Protein AF-A0A497SIB9-F1 (afdb_monomer_lite)

Foldseek 3Di:
DAAFQPLLLLLLVCLQQPVLVSLCLLDPVQVLSCVLQVDFDSVLSSVLSNVLSPDPDRVSSLVSCVVSSCVTSVVPPPVPCPCPSVVSNSNSVSVNVSSVVSVVCCVVVDPPPDDSPDDPD

Structure (mmCIF, N/CA/C/O backbone):
data_AF-A0A497SIB9-F1
#
_entry.id   AF-A0A497SIB9-F1
#
loop_
_atom_site.group_PDB
_atom_site.id
_atom_site.type_symbol
_atom_site.label_atom_id
_atom_site.label_alt_id
_atom_site.label_comp_id
_atom_site.label_asym_id
_atom_site.label_entity_id
_atom_site.label_seq_id
_atom_site.pdbx_PDB_ins_code
_atom_site.Cartn_x
_atom_site.Cartn_y
_atom_site.Cartn_z
_atom_site.occupancy
_atom_site.B_iso_or_equiv
_atom_site.auth_seq_id
_atom_site.auth_comp_id
_atom_site.auth_asym_id
_atom_site.auth_atom_id
_atom_site.pdbx_PDB_model_num
ATOM 1 N N . MET A 1 1 ? -10.029 4.992 17.684 1.00 51.59 1 MET A N 1
ATOM 2 C CA . MET A 1 1 ? -9.999 5.897 16.521 1.00 51.59 1 MET A CA 1
ATOM 3 C C . MET A 1 1 ? -9.132 5.194 15.502 1.00 51.59 1 MET A C 1
ATOM 5 O O . MET A 1 1 ? -8.005 4.893 15.858 1.00 51.59 1 MET A O 1
ATOM 9 N N . VAL A 1 2 ? -9.702 4.795 14.366 1.00 68.56 2 VAL A N 1
ATOM 10 C CA . VAL A 1 2 ? -8.992 4.025 13.333 1.00 68.56 2 VAL A CA 1
ATO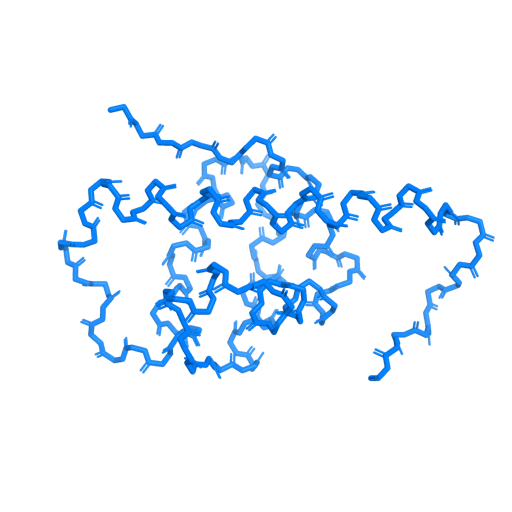M 11 C C . VAL A 1 2 ? -8.164 5.009 12.514 1.00 68.56 2 VAL A C 1
ATOM 13 O O . VAL A 1 2 ? -8.665 6.074 12.151 1.00 68.56 2 VAL A O 1
ATOM 16 N N . TYR A 1 3 ? -6.886 4.713 12.312 1.00 77.12 3 TYR A N 1
ATOM 17 C CA . TYR A 1 3 ? -6.015 5.519 11.472 1.00 77.12 3 TYR A CA 1
ATOM 18 C C . TYR A 1 3 ? -6.340 5.273 10.000 1.00 77.12 3 TYR A C 1
ATOM 20 O O . TYR A 1 3 ? -6.526 4.136 9.578 1.00 77.12 3 TYR A O 1
ATOM 28 N N . HIS A 1 4 ? -6.361 6.350 9.227 1.00 84.88 4 HIS A N 1
ATOM 29 C CA . HIS A 1 4 ? -6.653 6.341 7.802 1.00 84.88 4 HIS A CA 1
ATOM 30 C C . HIS A 1 4 ? -5.460 6.907 7.030 1.00 84.88 4 HIS A C 1
ATOM 32 O O . HIS A 1 4 ? -4.817 7.856 7.491 1.00 84.88 4 HIS A O 1
ATOM 38 N N . LEU A 1 5 ? -5.184 6.336 5.859 1.00 85.69 5 LEU A N 1
ATOM 39 C CA . LEU A 1 5 ? -4.079 6.712 4.982 1.00 85.69 5 LEU A CA 1
ATOM 40 C C . LEU A 1 5 ? -4.224 8.157 4.500 1.00 85.69 5 LEU A C 1
ATOM 42 O O . LEU A 1 5 ? -5.113 8.496 3.718 1.00 85.69 5 LEU A O 1
ATOM 46 N N . ARG A 1 6 ? -3.320 9.032 4.926 1.00 87.44 6 ARG A N 1
ATOM 47 C CA . ARG A 1 6 ? -3.312 10.444 4.529 1.00 87.44 6 ARG A CA 1
ATOM 48 C C . ARG A 1 6 ? -3.042 10.613 3.039 1.00 87.44 6 ARG A C 1
ATOM 50 O O . ARG A 1 6 ? -3.654 11.477 2.414 1.00 87.44 6 ARG A O 1
ATOM 57 N N . TYR A 1 7 ? -2.177 9.774 2.470 1.00 85.06 7 TYR A N 1
ATOM 58 C CA . TYR A 1 7 ? -1.755 9.861 1.066 1.00 85.06 7 TYR A CA 1
ATOM 59 C C . TYR A 1 7 ? -2.378 8.774 0.186 1.00 85.06 7 TYR A C 1
ATOM 61 O O . TYR A 1 7 ? -1.803 8.371 -0.826 1.00 85.06 7 TYR A O 1
ATOM 69 N N . TRP A 1 8 ? -3.560 8.273 0.559 1.00 87.69 8 TRP A N 1
ATOM 70 C CA . TRP A 1 8 ? -4.169 7.117 -0.103 1.00 87.69 8 TRP A CA 1
ATOM 71 C C . TRP A 1 8 ? -4.346 7.304 -1.614 1.00 87.69 8 TRP A C 1
ATOM 73 O O . TRP A 1 8 ? -4.111 6.361 -2.362 1.00 87.69 8 TRP A O 1
ATOM 83 N N . LYS A 1 9 ? -4.720 8.507 -2.083 1.00 87.19 9 LYS A N 1
ATOM 84 C CA . LYS A 1 9 ? -4.901 8.777 -3.520 1.00 87.19 9 LYS A CA 1
ATOM 85 C C . LYS A 1 9 ? -3.586 8.653 -4.270 1.00 87.19 9 LYS A C 1
ATOM 87 O O . LYS A 1 9 ? -3.543 8.006 -5.303 1.00 87.19 9 LYS A O 1
ATOM 92 N N . GLN A 1 10 ? -2.520 9.233 -3.728 1.00 83.44 10 GLN A N 1
ATOM 93 C CA . GLN A 1 10 ? -1.194 9.193 -4.329 1.00 83.44 10 GLN A CA 1
ATOM 94 C C . GLN A 1 10 ? -0.666 7.763 -4.364 1.00 83.44 10 GLN A C 1
ATOM 96 O O . GLN A 1 10 ? -0.204 7.315 -5.406 1.00 83.44 10 GLN A O 1
ATOM 101 N N . VAL A 1 11 ? -0.805 7.018 -3.264 1.00 84.50 11 VAL A N 1
ATOM 102 C CA . VAL A 1 11 ? -0.413 5.603 -3.215 1.00 84.50 11 VAL A CA 1
ATOM 103 C C . VAL A 1 11 ? -1.233 4.778 -4.212 1.00 84.50 11 VAL A C 1
ATOM 105 O O . VAL A 1 11 ? -0.664 3.977 -4.945 1.00 84.50 11 VAL A O 1
ATOM 108 N N . ARG A 1 12 ? -2.552 4.992 -4.294 1.00 89.25 12 ARG A N 1
ATOM 109 C CA . ARG A 1 12 ? -3.445 4.309 -5.241 1.00 89.25 12 ARG A CA 1
ATOM 110 C C . ARG A 1 12 ? -3.074 4.595 -6.696 1.00 89.25 12 ARG A C 1
ATOM 112 O O . ARG A 1 12 ? -2.926 3.658 -7.475 1.00 89.25 12 ARG A O 1
ATOM 119 N N . ASP A 1 13 ? -2.933 5.865 -7.059 1.00 84.44 13 ASP A N 1
ATOM 120 C CA . ASP A 1 13 ? -2.607 6.281 -8.428 1.00 84.44 13 ASP A CA 1
ATOM 121 C C . ASP A 1 13 ? -1.228 5.753 -8.818 1.00 84.44 13 ASP A C 1
ATOM 123 O O . ASP A 1 13 ? -0.994 5.304 -9.938 1.00 84.44 13 ASP A O 1
ATOM 127 N N . PHE A 1 14 ? -0.307 5.725 -7.861 1.00 80.25 14 PHE A N 1
ATOM 128 C CA . PHE A 1 14 ? 1.015 5.182 -8.081 1.00 80.25 14 PHE A CA 1
ATOM 129 C C . PHE A 1 14 ? 0.999 3.648 -8.237 1.00 80.25 14 PHE A C 1
ATOM 131 O O . PHE A 1 14 ? 1.657 3.122 -9.137 1.00 80.25 14 PHE A O 1
ATOM 138 N N . CYS A 1 15 ? 0.170 2.935 -7.463 1.00 84.94 15 CYS A N 1
ATOM 139 C CA . CYS A 1 15 ? -0.131 1.519 -7.691 1.00 84.94 15 CYS A CA 1
ATOM 140 C C . CYS A 1 15 ? -0.695 1.265 -9.101 1.00 84.94 15 CYS A C 1
ATOM 142 O O . CYS A 1 15 ? -0.403 0.226 -9.689 1.00 84.94 15 CYS A O 1
ATOM 144 N N . GLU A 1 16 ? -1.497 2.185 -9.648 1.00 86.06 16 GLU A N 1
ATOM 145 C CA . GLU A 1 16 ? -2.055 2.082 -11.002 1.00 86.06 16 GLU A CA 1
ATOM 146 C C . GLU A 1 16 ? -0.982 2.259 -12.082 1.00 86.06 16 GLU A C 1
ATOM 148 O O . GLU A 1 16 ? -0.888 1.455 -13.010 1.00 86.06 16 GLU A O 1
ATOM 153 N N . ILE A 1 17 ? -0.155 3.298 -11.953 1.00 82.31 17 ILE A N 1
ATOM 154 C CA . ILE A 1 17 ? 0.801 3.697 -12.993 1.00 82.31 17 ILE A CA 1
ATOM 155 C C . ILE A 1 17 ? 2.072 2.833 -12.944 1.00 82.31 17 ILE A C 1
ATOM 157 O O . ILE A 1 17 ? 2.611 2.462 -13.988 1.00 82.31 17 ILE A O 1
ATOM 161 N N . TYR A 1 18 ? 2.556 2.495 -11.744 1.00 83.06 18 TYR A N 1
ATOM 162 C CA . TYR A 1 18 ? 3.819 1.782 -11.524 1.00 83.06 18 TYR A CA 1
ATOM 163 C C . TYR A 1 18 ? 3.700 0.686 -10.442 1.00 83.06 18 TYR A C 1
ATOM 165 O O . TYR A 1 18 ? 4.386 0.732 -9.412 1.00 83.06 18 TYR A O 1
ATOM 173 N N . PRO A 1 19 ? 2.882 -0.360 -10.653 1.00 82.81 19 PRO A N 1
ATOM 174 C CA . PRO A 1 19 ? 2.600 -1.382 -9.637 1.00 82.81 19 PRO A CA 1
ATOM 175 C C . PRO A 1 19 ? 3.843 -2.134 -9.133 1.00 82.81 19 PRO A C 1
ATOM 177 O O . PRO A 1 19 ? 3.949 -2.432 -7.939 1.00 82.81 19 PRO A O 1
ATOM 180 N N . ARG A 1 20 ? 4.827 -2.415 -10.004 1.00 82.94 20 ARG A N 1
ATOM 181 C CA . ARG A 1 20 ? 6.076 -3.088 -9.590 1.00 82.94 20 ARG A CA 1
ATOM 182 C C . ARG A 1 20 ? 6.935 -2.205 -8.707 1.00 82.94 20 ARG A C 1
ATOM 184 O O . ARG A 1 20 ? 7.462 -2.673 -7.701 1.00 82.94 20 ARG A O 1
ATOM 191 N N . TRP A 1 21 ? 7.061 -0.936 -9.078 1.00 79.31 21 TRP A N 1
ATOM 192 C CA . TRP A 1 21 ? 7.832 0.011 -8.291 1.00 79.31 21 TRP A CA 1
ATOM 193 C C . TRP A 1 21 ? 7.156 0.265 -6.951 1.00 79.31 21 TRP A C 1
ATOM 195 O O . TRP A 1 21 ? 7.812 0.174 -5.929 1.00 79.31 21 TRP A O 1
ATOM 205 N N . THR A 1 22 ? 5.831 0.423 -6.933 1.00 81.06 22 THR A N 1
ATOM 206 C CA . THR A 1 22 ? 5.070 0.560 -5.683 1.00 81.06 22 THR A CA 1
ATOM 207 C C . THR A 1 22 ? 5.315 -0.611 -4.742 1.00 81.06 22 THR A C 1
ATOM 209 O O . THR A 1 22 ? 5.584 -0.423 -3.561 1.00 81.06 22 THR A O 1
ATOM 212 N N . THR A 1 23 ? 5.279 -1.830 -5.284 1.00 81.75 23 THR A N 1
ATOM 213 C CA . THR A 1 23 ? 5.567 -3.054 -4.531 1.00 81.75 23 THR A CA 1
ATOM 214 C C . THR A 1 23 ? 6.980 -3.033 -3.948 1.00 81.75 23 THR A C 1
ATOM 216 O O . THR A 1 23 ? 7.174 -3.371 -2.781 1.00 81.75 23 THR A O 1
ATOM 219 N N . ARG A 1 24 ? 7.974 -2.614 -4.738 1.00 82.44 24 ARG A N 1
ATOM 220 C CA . ARG A 1 24 ? 9.361 -2.485 -4.285 1.00 82.44 24 ARG A CA 1
ATOM 221 C C . ARG A 1 24 ? 9.496 -1.419 -3.195 1.00 82.44 24 ARG A C 1
ATOM 223 O O . ARG A 1 24 ? 10.001 -1.733 -2.122 1.00 82.44 24 ARG A O 1
ATOM 230 N N . THR A 1 25 ? 8.981 -0.216 -3.418 1.00 80.12 25 THR A N 1
ATOM 231 C CA . THR A 1 25 ? 9.045 0.886 -2.453 1.00 80.12 25 THR A CA 1
ATOM 232 C C . THR A 1 25 ? 8.352 0.513 -1.143 1.00 80.12 25 THR A C 1
ATOM 234 O O . THR A 1 25 ? 8.882 0.763 -0.064 1.00 80.12 25 THR A O 1
ATOM 237 N N . ALA A 1 26 ? 7.202 -0.165 -1.217 1.00 80.50 26 ALA A N 1
ATOM 238 C CA . ALA A 1 26 ? 6.443 -0.588 -0.047 1.00 80.50 26 ALA A CA 1
ATOM 239 C C . ALA A 1 26 ? 7.098 -1.744 0.729 1.00 80.50 26 ALA A C 1
ATOM 241 O O . ALA A 1 26 ? 7.081 -1.718 1.953 1.00 80.50 26 ALA A O 1
ATOM 242 N N . PHE A 1 27 ? 7.672 -2.758 0.072 1.00 80.62 27 PHE A N 1
ATOM 243 C CA . PHE A 1 27 ? 8.115 -3.983 0.763 1.00 80.62 27 PHE A CA 1
ATOM 244 C C . PHE A 1 27 ? 9.635 -4.218 0.781 1.00 80.62 27 PHE A C 1
ATOM 246 O O . PHE A 1 27 ? 10.117 -5.031 1.571 1.00 80.62 27 PHE A O 1
ATOM 253 N N . VAL A 1 28 ? 10.408 -3.530 -0.064 1.00 80.75 28 VAL A N 1
ATOM 254 C CA . VAL A 1 28 ? 11.883 -3.601 -0.099 1.00 80.75 28 VAL A CA 1
ATOM 255 C C . VAL A 1 28 ? 12.494 -2.385 0.577 1.00 80.75 28 VAL A C 1
ATOM 257 O O . VAL A 1 28 ? 13.293 -2.543 1.500 1.00 80.75 28 VAL A O 1
ATOM 260 N N . ASP A 1 29 ? 12.097 -1.194 0.133 1.00 80.69 29 ASP A N 1
ATOM 261 C CA . ASP A 1 29 ? 12.774 0.054 0.498 1.00 80.69 29 ASP A CA 1
ATOM 262 C C . ASP A 1 29 ? 12.190 0.685 1.775 1.00 80.69 29 ASP A C 1
ATOM 264 O O . ASP A 1 29 ? 12.822 1.534 2.403 1.00 80.69 29 ASP A O 1
ATOM 268 N N . ASN A 1 30 ? 11.017 0.223 2.224 1.00 81.69 30 ASN A N 1
ATOM 269 C CA . ASN A 1 30 ? 10.388 0.671 3.461 1.00 81.69 30 ASN A CA 1
ATOM 270 C C . ASN A 1 30 ? 10.702 -0.279 4.639 1.00 81.69 30 ASN A C 1
ATOM 272 O O . ASN A 1 30 ? 10.061 -1.327 4.797 1.00 81.69 30 ASN A O 1
ATOM 276 N N . PRO A 1 31 ? 11.638 0.090 5.537 1.00 79.88 31 PRO A N 1
ATOM 277 C CA . PRO A 1 31 ? 12.014 -0.752 6.669 1.00 79.88 31 PRO A CA 1
ATOM 278 C C . PRO A 1 31 ? 10.864 -0.968 7.659 1.00 79.88 31 PRO A C 1
ATOM 280 O O . PRO A 1 31 ? 10.847 -1.988 8.341 1.00 79.88 31 PRO A O 1
ATOM 283 N N . LYS A 1 32 ? 9.882 -0.055 7.726 1.00 80.69 32 LYS A N 1
ATOM 284 C CA . LYS A 1 32 ? 8.730 -0.191 8.624 1.00 80.69 32 LYS A CA 1
ATOM 285 C C . LYS A 1 32 ? 7.747 -1.240 8.142 1.00 80.69 32 LYS A C 1
ATOM 287 O O . LYS A 1 32 ? 7.332 -2.079 8.930 1.00 80.69 32 LYS A O 1
ATOM 292 N N . LEU A 1 33 ? 7.438 -1.268 6.852 1.00 76.81 33 LEU A N 1
ATOM 293 C CA . LEU A 1 33 ? 6.606 -2.329 6.281 1.00 76.81 33 LEU A CA 1
ATOM 294 C C . LEU A 1 33 ? 7.290 -3.702 6.367 1.00 76.81 33 LEU A C 1
ATOM 296 O O . LEU A 1 33 ? 6.617 -4.707 6.592 1.00 76.81 33 LEU A O 1
ATOM 300 N N . LYS A 1 34 ? 8.626 -3.746 6.314 1.00 78.19 34 LYS A N 1
ATOM 301 C CA . LYS A 1 34 ? 9.410 -4.968 6.540 1.00 78.19 34 LYS A CA 1
ATOM 302 C C . LYS A 1 34 ? 9.302 -5.516 7.972 1.00 78.19 34 LYS A C 1
ATOM 304 O O . LYS A 1 34 ? 9.394 -6.727 8.147 1.00 78.19 34 LYS A O 1
ATOM 309 N N . GLU A 1 35 ? 9.055 -4.677 8.986 1.00 78.62 35 GLU A N 1
ATOM 310 C CA . GLU A 1 35 ? 8.748 -5.139 10.356 1.00 78.62 35 GLU A CA 1
ATOM 311 C C . GLU A 1 35 ? 7.430 -5.943 10.386 1.00 78.62 35 GLU A C 1
ATOM 313 O O . GLU A 1 35 ? 7.339 -6.977 11.049 1.00 78.62 35 GLU A O 1
ATOM 318 N N . PHE A 1 36 ? 6.423 -5.522 9.610 1.00 75.81 36 PHE A N 1
ATOM 319 C CA . PHE A 1 36 ? 5.144 -6.236 9.473 1.00 75.81 36 PHE A CA 1
ATOM 320 C C . PHE A 1 36 ? 5.230 -7.442 8.535 1.00 75.81 36 PHE A C 1
ATOM 322 O O . PHE A 1 36 ? 4.542 -8.447 8.747 1.00 75.81 36 PHE A O 1
ATOM 329 N N . CYS A 1 37 ? 6.076 -7.338 7.513 1.00 78.06 37 CYS A N 1
ATOM 330 C CA . CYS A 1 37 ? 6.159 -8.243 6.377 1.00 78.06 37 CYS A CA 1
ATOM 331 C C . CYS A 1 37 ? 7.630 -8.598 6.056 1.00 78.06 37 CYS A C 1
ATOM 333 O O . CYS A 1 37 ? 8.153 -8.175 5.023 1.00 78.06 37 CYS A O 1
ATOM 335 N N . PRO A 1 38 ? 8.341 -9.356 6.923 1.00 75.75 38 PRO A N 1
ATOM 336 C CA . PRO A 1 38 ? 9.779 -9.606 6.746 1.00 75.75 38 PRO A CA 1
ATOM 337 C C . PRO A 1 38 ? 10.098 -10.419 5.490 1.00 75.75 38 PRO A C 1
ATOM 339 O O . PRO A 1 38 ? 11.153 -10.258 4.877 1.00 75.75 38 PRO A O 1
ATOM 342 N N . VAL A 1 39 ? 9.170 -11.303 5.125 1.00 79.19 39 VAL A N 1
ATOM 343 C CA . VAL A 1 39 ? 9.163 -12.080 3.891 1.00 79.19 39 VAL A CA 1
ATOM 344 C C . VAL A 1 39 ? 7.830 -11.807 3.218 1.00 79.19 39 VAL A C 1
ATOM 346 O O . VAL A 1 39 ? 6.788 -11.912 3.861 1.00 79.19 39 VAL A O 1
ATOM 349 N N . TYR A 1 40 ? 7.856 -11.486 1.929 1.00 81.25 40 TYR A N 1
ATOM 350 C CA . TYR A 1 40 ? 6.644 -11.246 1.161 1.00 81.25 40 TYR A CA 1
ATOM 351 C C . TYR A 1 40 ? 6.659 -12.006 -0.167 1.00 81.25 40 TYR A C 1
ATOM 353 O O . TYR A 1 40 ? 7.696 -12.458 -0.659 1.00 81.25 40 TYR A O 1
ATOM 361 N N . ASN A 1 41 ? 5.477 -12.217 -0.729 1.00 86.31 41 ASN A N 1
ATOM 362 C CA . ASN A 1 41 ? 5.268 -12.797 -2.037 1.00 86.31 41 ASN A CA 1
ATOM 363 C C . ASN A 1 41 ? 5.172 -11.668 -3.063 1.00 86.31 41 ASN A C 1
ATOM 365 O O . ASN A 1 41 ? 4.171 -10.960 -3.119 1.00 86.31 41 ASN A O 1
ATOM 369 N N . HIS A 1 42 ? 6.207 -11.527 -3.891 1.00 83.88 42 HIS A N 1
ATOM 370 C CA . HIS A 1 42 ? 6.253 -10.511 -4.942 1.00 83.88 42 HIS A CA 1
ATOM 371 C C . HIS A 1 42 ? 5.045 -10.559 -5.885 1.00 83.88 42 HIS A C 1
ATOM 373 O O . HIS A 1 42 ? 4.544 -9.507 -6.274 1.00 83.88 42 HIS A O 1
ATOM 379 N N . ASN A 1 43 ? 4.558 -11.755 -6.230 1.00 87.00 43 ASN A N 1
ATOM 380 C CA . ASN A 1 43 ? 3.432 -11.900 -7.153 1.00 87.00 43 ASN A CA 1
ATOM 381 C C . ASN A 1 43 ? 2.126 -11.412 -6.520 1.00 87.00 43 ASN A C 1
ATOM 383 O O . ASN A 1 43 ? 1.374 -10.683 -7.164 1.00 87.00 43 ASN A O 1
ATOM 387 N N . GLU A 1 44 ? 1.882 -11.759 -5.253 1.00 88.56 44 GLU A N 1
ATOM 388 C CA . GLU A 1 44 ? 0.691 -11.285 -4.536 1.00 88.56 44 GLU A CA 1
ATOM 389 C C . GLU A 1 44 ? 0.778 -9.791 -4.234 1.00 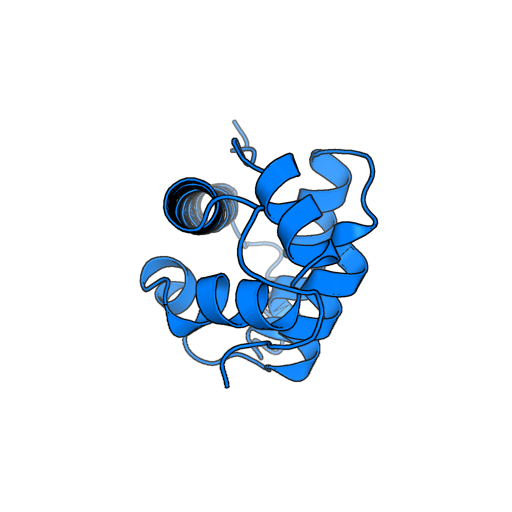88.56 44 GLU A C 1
ATOM 391 O O . GLU A 1 44 ? -0.226 -9.098 -4.314 1.00 88.56 44 GLU A O 1
ATOM 396 N N . ALA A 1 45 ? 1.970 -9.259 -3.948 1.00 86.12 45 ALA A N 1
ATOM 397 C CA . ALA A 1 45 ? 2.148 -7.829 -3.707 1.00 86.12 45 ALA A CA 1
ATOM 398 C C . ALA A 1 45 ? 1.885 -7.002 -4.973 1.00 86.12 45 ALA A C 1
ATOM 400 O O . ALA A 1 45 ? 1.181 -5.995 -4.926 1.00 86.12 45 ALA A O 1
ATOM 401 N N . PHE A 1 46 ? 2.368 -7.482 -6.122 1.00 88.69 46 PHE A N 1
ATOM 402 C CA . PHE A 1 46 ? 2.058 -6.887 -7.418 1.00 88.69 46 PHE A CA 1
ATOM 403 C C . PHE A 1 46 ? 0.556 -6.939 -7.721 1.00 88.69 46 PHE A C 1
ATOM 405 O O . PHE A 1 46 ? -0.035 -5.938 -8.123 1.00 88.69 46 PHE A O 1
ATOM 412 N N . LYS A 1 47 ? -0.076 -8.095 -7.500 1.00 90.19 47 LYS A N 1
ATOM 413 C CA . LYS A 1 47 ? -1.519 -8.269 -7.685 1.00 90.19 47 LYS A CA 1
ATOM 414 C C . LYS A 1 47 ? -2.323 -7.351 -6.762 1.00 90.19 47 LYS A C 1
ATOM 416 O O . LYS A 1 47 ? -3.256 -6.708 -7.229 1.00 90.19 47 LYS A O 1
ATOM 421 N N . ALA A 1 48 ? -1.924 -7.229 -5.496 1.00 89.94 48 ALA A N 1
ATOM 422 C CA . ALA A 1 48 ? -2.531 -6.320 -4.533 1.00 89.94 48 ALA A CA 1
ATOM 423 C C . ALA A 1 48 ? -2.442 -4.863 -5.002 1.00 89.94 48 ALA A C 1
ATOM 425 O O . ALA A 1 48 ? -3.444 -4.158 -4.968 1.00 89.94 48 ALA A O 1
ATOM 426 N N . ALA A 1 49 ? -1.286 -4.417 -5.507 1.00 89.25 49 ALA A N 1
ATOM 427 C CA . ALA A 1 49 ? -1.146 -3.070 -6.060 1.00 89.25 49 ALA A CA 1
ATOM 428 C C . ALA A 1 49 ? -2.127 -2.830 -7.224 1.00 89.25 49 ALA A C 1
ATOM 430 O O . ALA A 1 49 ? -2.870 -1.850 -7.212 1.00 89.25 49 ALA A O 1
ATOM 431 N N . VAL A 1 50 ? -2.194 -3.756 -8.185 1.00 91.44 50 VAL A N 1
ATOM 432 C CA . VAL A 1 50 ? -3.080 -3.652 -9.361 1.00 91.44 50 VAL A CA 1
ATOM 433 C C . VAL A 1 50 ? -4.567 -3.726 -9.002 1.00 91.44 50 VAL A C 1
ATOM 435 O O . VAL A 1 50 ? -5.391 -3.066 -9.631 1.00 91.44 50 VAL A O 1
ATOM 438 N N . ASP A 1 51 ? -4.949 -4.558 -8.038 1.00 92.50 51 ASP A N 1
ATOM 439 C CA . ASP A 1 51 ? -6.354 -4.703 -7.662 1.00 92.50 51 ASP A CA 1
ATOM 440 C C . ASP A 1 51 ? -6.822 -3.578 -6.748 1.00 92.50 51 ASP A C 1
ATOM 442 O O . ASP A 1 51 ? -7.913 -3.045 -6.952 1.00 92.50 51 ASP A O 1
ATOM 446 N N . CYS A 1 52 ? -5.998 -3.176 -5.781 1.00 91.50 52 CYS A N 1
ATOM 447 C CA . CYS A 1 52 ? -6.357 -2.099 -4.872 1.00 91.50 52 CYS A CA 1
ATOM 448 C C . CYS A 1 52 ? -6.352 -0.740 -5.569 1.00 91.50 52 CYS A C 1
ATOM 450 O O . CYS A 1 52 ? -7.175 0.101 -5.219 1.00 91.50 52 CYS A O 1
ATOM 452 N N . SER A 1 53 ? -5.541 -0.527 -6.612 1.00 91.44 53 SER A N 1
ATOM 453 C CA . SER A 1 53 ? -5.576 0.727 -7.379 1.00 91.44 53 SER A CA 1
ATOM 454 C C . SER A 1 53 ? -6.943 1.035 -8.008 1.00 91.44 53 SER A C 1
ATOM 456 O O . SER A 1 53 ? -7.284 2.197 -8.208 1.00 91.44 53 SER A O 1
ATOM 458 N N . LYS A 1 54 ? -7.784 0.016 -8.233 1.00 92.62 54 LYS A N 1
ATOM 459 C CA . LYS A 1 54 ? -9.147 0.164 -8.772 1.00 92.62 54 LYS A CA 1
ATOM 460 C C . LYS A 1 54 ? -10.142 0.760 -7.767 1.00 92.62 54 LYS A C 1
ATOM 462 O O . LYS A 1 54 ? -11.276 1.060 -8.138 1.00 92.62 54 LYS A O 1
ATOM 467 N N . ALA A 1 55 ? -9.768 0.900 -6.494 1.00 91.88 55 ALA A N 1
ATOM 468 C CA . ALA A 1 55 ? -10.647 1.446 -5.470 1.00 91.88 55 ALA A CA 1
ATOM 469 C C . ALA A 1 55 ? -10.930 2.944 -5.693 1.00 91.88 55 ALA A C 1
ATOM 471 O O . ALA A 1 55 ? -10.032 3.776 -5.838 1.00 91.88 55 ALA A O 1
ATOM 472 N N . THR A 1 56 ? -12.210 3.315 -5.671 1.00 89.19 56 THR A N 1
ATOM 473 C CA . THR A 1 56 ? -12.649 4.707 -5.867 1.00 89.19 56 THR A CA 1
ATOM 474 C C . THR A 1 56 ? -12.761 5.495 -4.565 1.00 89.19 56 THR A C 1
ATOM 476 O O . THR A 1 56 ? -12.867 6.721 -4.607 1.00 89.19 56 THR A O 1
ATOM 479 N N . THR A 1 57 ? -12.740 4.815 -3.416 1.00 92.38 57 THR A N 1
ATOM 480 C CA . THR A 1 57 ? -12.835 5.417 -2.081 1.00 92.38 57 THR A CA 1
ATOM 481 C C . THR A 1 57 ? -11.628 5.054 -1.230 1.00 92.38 57 THR A C 1
ATOM 483 O O . THR A 1 57 ? -10.963 4.042 -1.465 1.00 92.38 57 THR A O 1
ATOM 486 N N . GLN A 1 58 ? -11.375 5.881 -0.219 1.00 90.69 58 GLN A N 1
ATOM 487 C CA . GLN A 1 58 ? -10.301 5.672 0.739 1.00 90.69 58 GLN A CA 1
ATOM 488 C C . GLN A 1 58 ? -10.489 4.364 1.511 1.00 90.69 58 GLN A C 1
ATOM 490 O O . GLN A 1 58 ? -9.592 3.528 1.556 1.00 90.69 58 GLN A O 1
ATOM 495 N N . GLU A 1 59 ? -11.690 4.151 2.040 1.00 90.06 59 GLU A N 1
ATOM 496 C CA . GLU A 1 59 ? -12.030 2.974 2.833 1.00 90.06 59 GLU A CA 1
ATOM 497 C C . GLU A 1 59 ? -11.961 1.699 1.984 1.00 90.06 59 GLU A C 1
ATOM 499 O O . GLU A 1 59 ? -11.535 0.650 2.462 1.00 90.06 59 GLU A O 1
ATOM 504 N N . GLY A 1 60 ? -12.343 1.783 0.704 1.00 88.50 60 GLY A N 1
ATOM 505 C CA . GLY A 1 60 ? -12.242 0.666 -0.233 1.00 88.50 60 GLY A CA 1
ATOM 506 C C . GLY A 1 60 ? -10.791 0.296 -0.541 1.00 88.50 60 GLY A C 1
ATOM 507 O O . GLY A 1 60 ? -10.458 -0.888 -0.617 1.00 88.50 60 GLY A O 1
ATOM 508 N N . PHE A 1 61 ? -9.920 1.299 -0.673 1.00 91.00 61 PHE A N 1
ATOM 509 C CA . PHE A 1 61 ? -8.489 1.097 -0.877 1.00 91.00 61 PHE A CA 1
ATOM 510 C C . PHE A 1 61 ? -7.838 0.443 0.348 1.00 91.00 61 PHE A C 1
ATOM 512 O O . PHE A 1 61 ? -7.177 -0.590 0.234 1.00 91.00 61 PHE A O 1
ATOM 519 N N . GLU A 1 62 ? -8.093 0.997 1.532 1.00 89.19 62 GLU A N 1
ATOM 520 C CA . GLU A 1 62 ? -7.594 0.499 2.815 1.00 89.19 62 GLU A CA 1
ATOM 521 C C . GLU A 1 62 ? -8.063 -0.937 3.094 1.00 89.19 62 GLU A C 1
ATOM 523 O O . GLU A 1 62 ? -7.253 -1.804 3.431 1.00 89.19 62 GLU A O 1
ATOM 528 N N . ALA A 1 63 ? -9.350 -1.226 2.873 1.00 87.19 63 ALA A N 1
ATOM 529 C CA . ALA A 1 63 ? -9.901 -2.570 3.022 1.00 87.19 63 ALA A CA 1
ATOM 530 C C . ALA A 1 63 ? -9.263 -3.573 2.047 1.00 87.19 63 ALA A C 1
ATOM 532 O O . ALA A 1 63 ? -9.009 -4.722 2.416 1.00 87.19 63 ALA A O 1
ATOM 533 N N . CYS A 1 64 ? -8.966 -3.148 0.816 1.00 89.62 64 CYS A N 1
ATOM 534 C CA . CYS A 1 64 ? -8.281 -3.990 -0.159 1.00 89.62 64 CYS A CA 1
ATOM 535 C C . CYS A 1 64 ? -6.848 -4.329 0.281 1.00 89.62 64 CYS A C 1
ATOM 537 O O . CYS A 1 64 ? -6.463 -5.501 0.255 1.00 89.62 64 CYS A O 1
ATOM 539 N N . LEU A 1 65 ? -6.081 -3.339 0.752 1.00 87.88 65 LEU A N 1
ATOM 540 C CA . LEU A 1 65 ? -4.721 -3.557 1.256 1.00 87.88 65 LEU A CA 1
ATOM 541 C C . LEU A 1 65 ? -4.695 -4.521 2.447 1.00 87.88 65 LEU A C 1
ATOM 543 O O . LEU A 1 65 ? -3.809 -5.371 2.530 1.00 87.88 65 LEU A O 1
ATOM 547 N N . LEU A 1 66 ? -5.667 -4.405 3.357 1.00 85.62 66 LEU A N 1
ATOM 548 C CA . LEU A 1 66 ? -5.797 -5.309 4.500 1.00 85.62 66 LEU A CA 1
ATOM 549 C C . LEU A 1 66 ? -6.169 -6.728 4.073 1.00 85.62 66 LEU A C 1
ATOM 551 O O . LEU A 1 66 ? -5.590 -7.687 4.577 1.00 85.62 66 LEU A O 1
ATOM 555 N N . ARG A 1 67 ? -7.089 -6.879 3.113 1.00 85.12 67 ARG A N 1
ATOM 556 C CA . ARG A 1 67 ? -7.467 -8.192 2.575 1.00 85.12 67 ARG A CA 1
ATOM 557 C C . ARG A 1 67 ? -6.258 -8.926 1.992 1.00 85.12 67 ARG A C 1
ATOM 559 O O . ARG A 1 67 ? -6.084 -10.112 2.256 1.00 85.12 67 ARG A O 1
ATOM 566 N N . TYR A 1 68 ? -5.425 -8.225 1.225 1.00 84.75 68 TYR A N 1
ATOM 567 C CA . TYR A 1 68 ? -4.241 -8.811 0.598 1.00 84.75 68 TYR A CA 1
ATOM 568 C C . TYR A 1 68 ? -3.065 -9.008 1.565 1.00 84.75 68 TYR A C 1
ATOM 570 O O . TYR A 1 68 ? -2.130 -9.731 1.231 1.00 84.75 68 TYR A O 1
ATOM 578 N N . PHE A 1 69 ? -3.091 -8.432 2.770 1.00 81.75 69 PHE A N 1
ATOM 579 C CA . PHE A 1 69 ? -1.964 -8.474 3.707 1.00 81.75 69 PHE A CA 1
ATOM 580 C C . PHE A 1 69 ? -1.469 -9.899 4.006 1.00 81.75 69 PHE A C 1
ATOM 582 O O . PHE A 1 69 ? -0.267 -10.166 3.945 1.00 81.75 69 PHE A O 1
ATOM 589 N N . ALA A 1 70 ? -2.382 -10.835 4.285 1.00 77.31 70 ALA A N 1
ATOM 590 C CA . ALA A 1 70 ? -2.023 -12.221 4.594 1.00 77.31 70 ALA A CA 1
ATOM 591 C C . ALA A 1 70 ? -1.409 -12.952 3.384 1.00 77.31 70 ALA A C 1
ATOM 593 O O . ALA A 1 70 ? -0.414 -13.670 3.529 1.00 77.31 70 ALA A O 1
ATOM 594 N N . GLU A 1 71 ? -1.973 -12.725 2.192 1.00 81.25 71 GLU A N 1
ATOM 595 C CA . GLU A 1 71 ? -1.504 -13.288 0.918 1.00 81.25 71 GLU A CA 1
ATOM 596 C C . GLU A 1 71 ? -0.105 -12.755 0.569 1.00 81.25 71 GLU A C 1
ATOM 598 O O . GLU A 1 71 ? 0.807 -13.519 0.234 1.00 81.25 71 GLU A O 1
ATOM 603 N N . VAL A 1 72 ? 0.095 -11.446 0.737 1.00 83.62 72 VAL A N 1
ATOM 604 C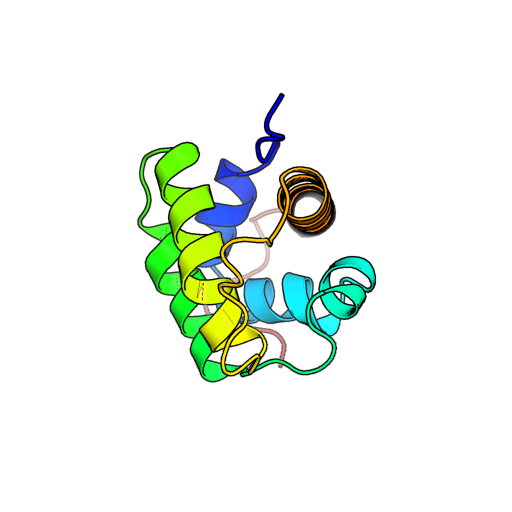 CA . VAL A 1 72 ? 1.364 -10.767 0.476 1.00 83.62 72 VAL A CA 1
ATOM 605 C C . VAL A 1 72 ? 2.435 -11.200 1.462 1.00 83.62 72 VAL A C 1
ATOM 607 O O . VAL A 1 72 ? 3.513 -11.600 1.039 1.00 83.62 72 VAL A O 1
ATOM 610 N N . CYS A 1 73 ? 2.174 -11.195 2.764 1.00 78.50 73 CYS A N 1
ATOM 611 C CA . CYS A 1 73 ? 3.214 -11.448 3.763 1.00 78.50 73 CYS A CA 1
ATOM 612 C C . CYS A 1 73 ? 3.512 -12.929 4.011 1.00 78.50 73 CYS A C 1
ATOM 614 O O . CYS A 1 73 ? 4.203 -13.255 4.976 1.00 78.50 73 CYS A O 1
ATOM 616 N N . LYS A 1 74 ? 2.977 -13.837 3.173 1.00 69.06 74 LYS A N 1
ATOM 617 C CA . LYS A 1 74 ? 3.065 -15.302 3.342 1.00 69.06 74 LYS A CA 1
ATOM 618 C C . LYS A 1 74 ? 2.741 -15.754 4.770 1.00 69.06 74 LYS A C 1
ATOM 620 O O . LYS A 1 74 ? 3.211 -16.793 5.234 1.00 69.06 74 LYS A O 1
ATOM 625 N N . LYS A 1 75 ? 1.923 -14.971 5.471 1.00 64.31 75 LYS A N 1
ATOM 626 C CA . LYS A 1 75 ? 1.437 -15.296 6.800 1.00 64.31 75 LYS A CA 1
ATOM 627 C C . LYS A 1 75 ? 0.213 -16.171 6.594 1.00 64.31 75 LYS A C 1
ATOM 629 O O . LYS A 1 75 ? -0.916 -15.684 6.580 1.00 64.31 75 LYS A O 1
ATOM 634 N N . ALA A 1 76 ? 0.447 -17.467 6.375 1.00 43.25 76 ALA A N 1
ATOM 635 C CA . ALA A 1 76 ? -0.618 -18.453 6.480 1.00 43.25 76 ALA A CA 1
ATOM 636 C C . ALA A 1 76 ? -1.210 -18.300 7.894 1.00 43.25 76 ALA A C 1
ATOM 638 O O . ALA A 1 76 ? -0.487 -18.478 8.869 1.00 43.25 76 ALA A O 1
ATOM 639 N N . HIS A 1 77 ? -2.476 -17.886 7.987 1.00 40.19 77 HIS A N 1
ATOM 640 C CA . HIS A 1 77 ? -3.207 -17.590 9.232 1.00 40.19 77 HIS A CA 1
ATOM 641 C C . HIS A 1 77 ? -2.928 -16.273 9.982 1.00 40.19 77 HIS A C 1
ATOM 643 O O . HIS A 1 77 ? -3.030 -16.259 11.202 1.00 40.19 77 HIS A O 1
ATOM 649 N N . VAL A 1 78 ? -2.687 -15.137 9.310 1.00 44.03 78 VAL A N 1
ATOM 650 C CA . VAL A 1 78 ? -2.797 -13.825 10.000 1.00 44.03 78 VAL A CA 1
ATOM 651 C C . VAL A 1 78 ? -3.662 -12.819 9.224 1.00 44.03 78 VAL A C 1
ATOM 653 O O . VAL A 1 78 ? -3.278 -11.681 8.987 1.00 44.03 78 VAL A O 1
ATOM 656 N N . LEU A 1 79 ? -4.872 -13.228 8.844 1.00 45.19 79 LEU A N 1
ATOM 657 C CA . LEU A 1 79 ? -6.022 -12.492 9.371 1.00 45.19 79 LEU A CA 1
ATOM 658 C C . LEU A 1 79 ? -6.286 -13.144 10.723 1.00 45.19 79 LEU A C 1
ATOM 660 O O . LEU A 1 79 ? -7.176 -13.979 10.857 1.00 45.19 79 LEU A O 1
ATOM 664 N N . ASP A 1 80 ? -5.417 -12.861 11.690 1.00 43.88 80 ASP A N 1
ATOM 665 C CA . ASP A 1 80 ? -5.833 -13.051 13.060 1.00 43.88 80 ASP A CA 1
ATOM 666 C C . ASP A 1 80 ? -7.000 -12.067 13.200 1.00 43.88 80 ASP A C 1
ATOM 668 O O . ASP A 1 80 ? -6.821 -10.886 12.867 1.00 43.88 80 ASP A O 1
ATOM 672 N N . PRO A 1 81 ? -8.207 -12.498 13.590 1.00 46.09 81 PRO A N 1
ATOM 673 C CA . PRO A 1 81 ? -9.227 -11.556 14.034 1.00 46.09 81 PRO A CA 1
ATOM 674 C C . PRO A 1 81 ? -8.677 -10.551 15.077 1.00 46.09 81 PRO A C 1
ATOM 676 O O . PRO A 1 81 ? -9.277 -9.492 15.246 1.00 46.09 81 PRO A O 1
ATOM 679 N N . ASP A 1 82 ? -7.500 -10.821 15.666 1.00 44.38 82 ASP A N 1
ATOM 680 C CA . ASP A 1 82 ? -6.689 -9.934 16.503 1.00 44.38 82 ASP A CA 1
ATOM 681 C C . ASP A 1 82 ? -5.516 -9.201 15.803 1.00 44.38 82 ASP A C 1
ATOM 683 O O . ASP A 1 82 ? -4.519 -8.869 16.456 1.00 44.38 82 ASP A O 1
ATOM 687 N N . LEU A 1 83 ? -5.604 -8.822 14.518 1.00 54.09 83 LEU A N 1
ATOM 688 C CA . LEU A 1 83 ? -4.836 -7.656 14.038 1.00 54.09 83 LEU A CA 1
ATOM 689 C C . LEU A 1 83 ? -5.442 -6.428 14.730 1.00 54.09 83 LEU A C 1
ATOM 691 O O . LEU A 1 83 ? -6.284 -5.713 14.189 1.00 54.09 83 LEU A O 1
ATOM 695 N N . GLY A 1 84 ? -5.099 -6.276 16.011 1.00 60.62 84 GLY A N 1
ATOM 696 C CA . GLY A 1 84 ? -5.746 -5.338 16.905 1.00 60.62 84 GLY A CA 1
ATOM 697 C C . GLY A 1 84 ? -5.656 -3.932 16.319 1.00 60.62 84 GLY A C 1
ATOM 698 O O . GLY A 1 84 ? -4.709 -3.643 15.581 1.00 60.62 84 GLY A O 1
ATOM 699 N N . PRO A 1 85 ? -6.576 -3.021 16.673 1.00 66.31 85 PRO A N 1
ATOM 700 C CA . PRO A 1 85 ? -6.673 -1.697 16.054 1.00 66.31 85 PRO A CA 1
ATOM 701 C C . PRO A 1 85 ? -5.325 -0.964 15.943 1.00 66.31 85 PRO A C 1
ATOM 703 O O . PRO A 1 85 ? -5.036 -0.326 14.940 1.00 66.31 85 PRO A O 1
ATOM 706 N N . LYS A 1 86 ? -4.440 -1.148 16.932 1.00 71.56 86 LYS A N 1
ATOM 707 C CA . LYS A 1 86 ? -3.084 -0.583 16.939 1.00 71.56 86 LYS A CA 1
ATOM 708 C C . LYS A 1 86 ? -2.170 -1.106 15.824 1.00 71.56 86 LYS A C 1
ATOM 710 O O . LYS A 1 86 ? -1.375 -0.338 15.304 1.00 71.56 86 LYS A O 1
ATOM 715 N N . GLN A 1 87 ? -2.224 -2.391 15.479 1.00 74.19 87 GLN A N 1
ATOM 716 C CA . GLN A 1 87 ? -1.375 -2.950 14.421 1.00 74.19 87 GLN A CA 1
ATOM 717 C C . GLN A 1 87 ? -1.859 -2.531 13.030 1.00 74.19 87 GLN A C 1
ATOM 719 O O . GLN A 1 87 ? -1.027 -2.259 12.170 1.00 74.19 87 GLN A O 1
ATOM 724 N N . VAL A 1 88 ? -3.178 -2.415 12.835 1.00 76.94 88 VAL A N 1
ATOM 725 C CA . VAL A 1 88 ? -3.764 -1.828 11.619 1.00 76.94 88 VAL A CA 1
ATOM 726 C C . VAL A 1 88 ? -3.324 -0.370 11.474 1.00 76.94 88 VAL A C 1
ATOM 728 O O . VAL A 1 88 ? -2.863 0.029 10.406 1.00 76.94 88 VAL A O 1
ATOM 731 N N . ASP A 1 89 ? -3.374 0.400 12.565 1.00 83.06 89 ASP A N 1
ATOM 732 C CA . ASP A 1 89 ? -2.944 1.797 12.553 1.00 83.06 89 ASP A CA 1
ATOM 733 C C . ASP A 1 89 ? -1.460 1.946 12.186 1.00 83.06 89 ASP A C 1
ATOM 735 O O . ASP A 1 89 ? -1.102 2.774 11.351 1.00 83.06 89 ASP A O 1
ATOM 739 N N . GLU A 1 90 ? -0.576 1.150 12.794 1.00 82.56 90 GLU A N 1
ATOM 740 C CA . GLU A 1 90 ? 0.859 1.199 12.493 1.00 82.56 90 GLU A CA 1
ATOM 741 C C . GLU A 1 90 ? 1.184 0.683 11.081 1.00 82.56 90 GLU A C 1
ATOM 743 O O . GLU A 1 90 ? 2.088 1.210 10.429 1.00 82.56 90 GLU A O 1
ATOM 748 N N . TYR A 1 91 ? 0.418 -0.284 10.569 1.00 82.56 91 TYR A N 1
ATOM 749 C CA . TYR A 1 91 ? 0.522 -0.736 9.182 1.00 82.56 91 TYR A CA 1
ATOM 750 C C . TYR A 1 91 ? 0.181 0.387 8.198 1.00 82.56 91 TYR A C 1
ATOM 752 O O . TYR A 1 91 ? 0.935 0.642 7.256 1.00 82.56 91 TYR A O 1
ATOM 760 N N . PHE A 1 92 ? -0.910 1.115 8.435 1.00 85.81 92 PHE A N 1
ATOM 761 C CA . PHE A 1 92 ? -1.271 2.249 7.590 1.00 85.81 92 PHE A CA 1
ATOM 762 C C . PHE A 1 92 ? -0.302 3.425 7.735 1.00 85.81 92 PHE A C 1
ATOM 764 O O . PHE A 1 92 ? 0.067 4.019 6.728 1.00 85.81 92 PHE A O 1
ATOM 771 N N . LYS A 1 93 ? 0.227 3.711 8.928 1.00 86.69 93 LYS A N 1
ATOM 772 C CA . LYS A 1 93 ? 1.321 4.692 9.076 1.00 86.69 93 LYS A CA 1
ATOM 773 C C . LYS A 1 93 ? 2.565 4.301 8.276 1.00 86.69 93 LYS A C 1
ATOM 775 O O . LYS A 1 93 ? 3.236 5.167 7.717 1.00 86.69 93 LYS A O 1
ATOM 780 N N . ALA A 1 94 ? 2.892 3.008 8.213 1.00 83.50 94 ALA A N 1
ATOM 781 C CA . ALA A 1 94 ? 4.007 2.527 7.403 1.00 83.50 94 ALA A CA 1
ATOM 782 C C . ALA A 1 94 ? 3.749 2.737 5.901 1.00 83.50 94 ALA A C 1
ATOM 784 O O . ALA A 1 94 ? 4.667 3.133 5.182 1.00 83.50 94 ALA A O 1
ATOM 785 N N . TRP A 1 95 ? 2.511 2.541 5.446 1.00 83.88 95 TRP A N 1
ATOM 786 C CA . TRP A 1 95 ? 2.082 2.869 4.085 1.00 83.88 95 TRP A CA 1
ATOM 787 C C . TRP A 1 95 ? 2.081 4.370 3.795 1.00 83.88 95 TRP A C 1
ATOM 789 O O . TRP A 1 95 ? 2.504 4.758 2.713 1.00 83.88 95 TRP A O 1
ATOM 799 N N . ASP A 1 96 ? 1.693 5.222 4.743 1.00 84.88 96 ASP A N 1
ATOM 800 C CA . ASP A 1 96 ? 1.780 6.677 4.568 1.00 84.88 96 ASP A CA 1
ATOM 801 C C . ASP A 1 96 ? 3.227 7.131 4.393 1.00 84.88 96 ASP A C 1
ATOM 803 O O . ASP A 1 96 ? 3.505 7.960 3.534 1.00 84.88 96 ASP A O 1
ATOM 807 N N . ARG A 1 97 ? 4.174 6.521 5.115 1.00 80.19 97 ARG A N 1
ATOM 808 C CA . ARG 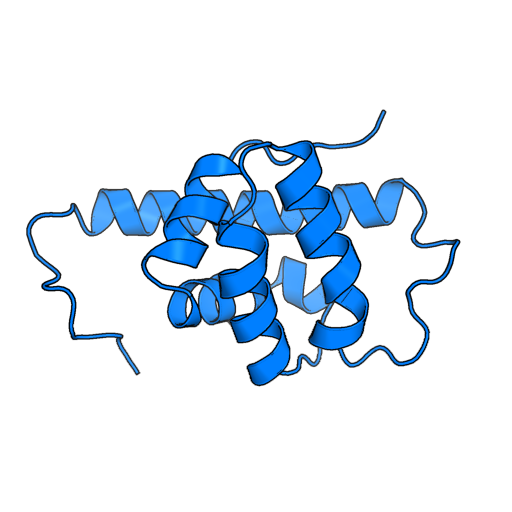A 1 97 ? 5.603 6.765 4.888 1.00 80.19 97 ARG A CA 1
ATOM 809 C C . ARG A 1 97 ? 6.052 6.316 3.496 1.00 80.19 97 ARG A C 1
ATOM 811 O O . ARG A 1 97 ? 6.863 6.998 2.882 1.00 80.19 97 ARG A O 1
ATOM 818 N N . ALA A 1 98 ? 5.524 5.200 2.988 1.00 76.25 98 ALA A N 1
ATOM 819 C CA . ALA A 1 98 ? 5.754 4.816 1.595 1.00 76.25 98 ALA A CA 1
ATOM 820 C C . ALA A 1 98 ? 5.165 5.866 0.642 1.00 76.25 98 ALA A C 1
ATOM 822 O O . ALA A 1 98 ? 5.825 6.246 -0.313 1.00 76.25 98 ALA A O 1
ATOM 823 N N . GLY A 1 99 ? 3.962 6.371 0.928 1.00 79.06 99 GLY A N 1
ATOM 824 C CA . GLY A 1 99 ? 3.313 7.445 0.179 1.00 79.06 99 GLY A CA 1
ATOM 825 C C . GLY A 1 99 ? 4.130 8.734 0.141 1.00 79.06 99 GLY A C 1
ATOM 826 O O . GLY A 1 99 ? 4.272 9.318 -0.924 1.00 79.06 99 GLY A O 1
ATOM 827 N N . GLU A 1 100 ? 4.721 9.150 1.261 1.00 82.56 100 GLU A N 1
ATOM 828 C CA . GLU A 1 100 ? 5.603 10.323 1.321 1.00 82.56 100 GLU A CA 1
ATOM 829 C C . GLU A 1 100 ? 6.857 10.152 0.461 1.00 82.56 100 GLU A C 1
ATOM 831 O O . GLU A 1 100 ? 7.236 11.077 -0.250 1.00 82.56 100 GLU A O 1
ATOM 836 N N . GLU A 1 101 ? 7.487 8.977 0.490 1.00 76.81 101 GLU A N 1
ATOM 837 C CA . GLU A 1 101 ? 8.660 8.691 -0.345 1.00 76.81 101 GLU A CA 1
ATOM 838 C C . GLU A 1 101 ? 8.278 8.582 -1.830 1.00 76.81 101 GLU A C 1
ATOM 840 O O . GLU A 1 101 ? 8.966 9.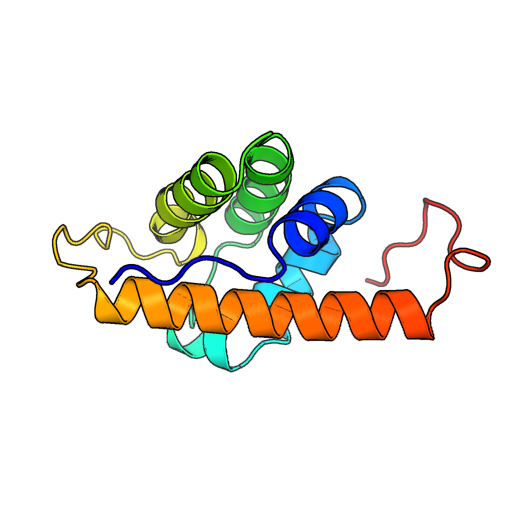136 -2.679 1.00 76.81 101 GLU A O 1
ATOM 845 N N . ILE A 1 102 ? 7.128 7.974 -2.149 1.00 73.69 102 ILE A N 1
ATOM 846 C CA . ILE A 1 102 ? 6.556 7.953 -3.505 1.00 73.69 102 ILE A CA 1
ATOM 847 C C . ILE A 1 102 ? 6.318 9.383 -4.011 1.00 73.69 102 ILE A C 1
ATOM 849 O O . ILE A 1 102 ? 6.610 9.677 -5.167 1.00 73.69 102 ILE A O 1
ATOM 853 N N . ILE A 1 103 ? 5.786 10.269 -3.164 1.00 74.75 103 ILE A N 1
ATOM 854 C CA . ILE A 1 103 ? 5.525 11.671 -3.513 1.00 74.75 103 ILE A CA 1
ATOM 855 C C . ILE A 1 103 ? 6.834 12.426 -3.721 1.00 74.75 103 ILE A C 1
ATOM 857 O O . ILE A 1 103 ? 6.962 13.094 -4.741 1.00 74.75 103 ILE A O 1
ATOM 861 N N . LYS A 1 104 ? 7.812 12.298 -2.817 1.00 75.69 104 LYS A N 1
ATOM 862 C CA . LYS A 1 104 ? 9.130 12.925 -2.996 1.00 75.69 104 LYS A CA 1
ATOM 863 C C . LYS A 1 104 ? 9.781 12.470 -4.289 1.00 75.69 104 LYS A C 1
ATOM 865 O O . LYS A 1 104 ? 10.186 13.310 -5.077 1.00 75.69 104 LYS A O 1
ATOM 870 N N . ASP A 1 105 ? 9.811 11.169 -4.555 1.00 66.19 105 ASP A N 1
ATOM 871 C CA . ASP A 1 105 ? 10.380 10.645 -5.794 1.00 66.19 105 ASP A CA 1
ATOM 872 C C . ASP A 1 105 ? 9.595 11.120 -7.021 1.00 66.19 105 ASP A C 1
ATOM 874 O O . ASP A 1 105 ? 10.186 11.392 -8.062 1.00 66.19 105 ASP A O 1
ATOM 878 N N . TYR A 1 106 ? 8.271 11.252 -6.926 1.00 63.47 106 TYR A N 1
ATOM 879 C CA . TYR A 1 106 ? 7.442 11.800 -7.997 1.00 63.47 106 TYR A CA 1
ATOM 880 C C . TYR A 1 106 ? 7.729 13.288 -8.256 1.00 63.47 106 TYR A C 1
ATOM 882 O O . TYR A 1 106 ? 7.839 13.697 -9.413 1.00 63.47 106 TYR A O 1
ATOM 890 N N . GLU A 1 107 ? 7.876 14.088 -7.200 1.00 66.50 107 GLU A N 1
ATOM 891 C CA . GLU A 1 107 ? 8.182 15.522 -7.256 1.00 66.50 107 GLU A CA 1
ATOM 892 C C . GLU A 1 107 ? 9.629 15.781 -7.710 1.00 66.50 107 GLU A C 1
ATOM 894 O O . GLU A 1 107 ? 9.870 16.630 -8.568 1.00 66.50 107 GLU A O 1
ATOM 899 N N . GLU A 1 108 ? 10.596 15.009 -7.211 1.00 64.06 108 GLU A N 1
ATOM 900 C CA . GLU A 1 108 ? 12.014 15.085 -7.585 1.00 64.06 108 GLU A CA 1
ATOM 901 C C . GLU A 1 108 ? 12.279 14.541 -8.998 1.00 64.06 108 GLU A C 1
ATOM 903 O O . GLU A 1 108 ? 13.191 15.002 -9.695 1.00 64.06 108 GLU A O 1
ATOM 908 N N . HIS A 1 109 ? 11.475 13.580 -9.465 1.00 54.75 109 HIS A N 1
ATOM 909 C CA . HIS A 1 109 ? 11.563 13.023 -10.817 1.00 54.75 109 HIS A CA 1
ATOM 910 C C . HIS A 1 109 ? 10.545 13.589 -11.807 1.00 54.75 109 HIS A C 1
ATOM 912 O O . HIS A 1 109 ? 10.374 12.970 -12.862 1.00 54.75 109 HIS A O 1
ATOM 918 N N . ASP A 1 110 ? 9.947 14.745 -11.486 1.00 50.28 110 ASP A N 1
ATOM 919 C CA . ASP A 1 110 ? 8.999 15.558 -12.257 1.00 50.28 110 ASP A CA 1
ATOM 920 C C . ASP A 1 110 ? 8.673 15.003 -13.659 1.00 50.28 110 ASP A C 1
ATOM 922 O O . ASP A 1 110 ? 9.542 14.894 -14.535 1.00 50.28 110 ASP A O 1
ATOM 926 N N . TYR A 1 111 ? 7.386 14.687 -13.838 1.00 46.28 111 TYR A N 1
ATOM 927 C CA . TYR A 1 111 ? 6.609 14.056 -14.925 1.00 46.28 111 TYR A CA 1
ATOM 928 C C . TYR A 1 111 ? 7.088 14.227 -16.393 1.00 46.28 111 TYR A C 1
ATOM 930 O O . TYR A 1 111 ? 6.596 13.567 -17.305 1.00 46.28 111 TYR A O 1
ATOM 938 N N . LYS A 1 112 ? 8.069 15.089 -16.668 1.00 42.19 112 LYS A N 1
ATOM 939 C CA . LYS A 1 112 ? 8.634 15.408 -17.985 1.00 42.19 112 LYS A CA 1
ATOM 940 C C . LYS A 1 112 ? 9.741 14.472 -18.487 1.00 42.19 112 LYS A C 1
ATOM 942 O O . LYS A 1 112 ? 10.163 14.647 -19.631 1.00 42.19 112 LYS A O 1
ATOM 947 N N . LYS A 1 113 ? 10.252 13.504 -17.707 1.00 44.28 113 LYS A N 1
ATOM 948 C CA . LYS A 1 113 ? 11.436 12.711 -18.135 1.00 44.28 113 LYS A CA 1
ATOM 949 C C . LYS A 1 113 ? 11.299 11.189 -18.211 1.00 44.28 113 LYS A C 1
ATOM 951 O O . LYS A 1 113 ? 12.151 10.569 -18.850 1.00 44.28 113 LYS A O 1
ATOM 956 N N . ARG A 1 114 ? 10.266 10.556 -17.650 1.00 47.53 114 ARG A N 1
ATOM 957 C CA . ARG A 1 114 ? 10.113 9.091 -17.741 1.00 47.53 114 ARG A CA 1
ATOM 958 C C . ARG A 1 114 ? 9.001 8.737 -18.724 1.00 47.53 114 ARG A C 1
ATOM 960 O O . ARG A 1 114 ? 7.823 8.832 -18.411 1.00 47.53 114 ARG A O 1
ATOM 967 N N . LYS A 1 115 ? 9.387 8.350 -19.948 1.00 41.41 115 LYS A N 1
ATOM 968 C CA . LYS A 1 115 ? 8.458 7.725 -20.900 1.00 41.41 115 LYS A CA 1
ATOM 969 C C . L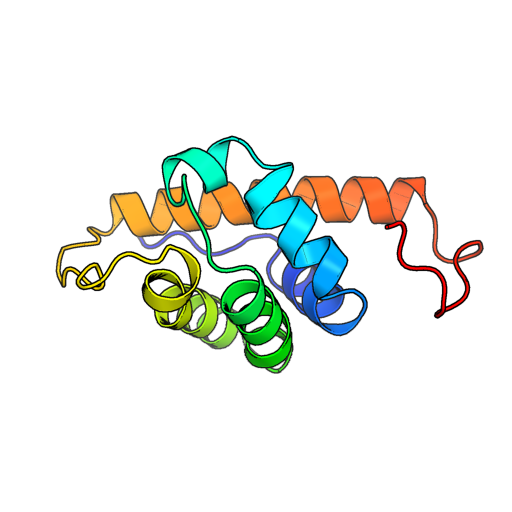YS A 1 115 ? 7.874 6.453 -20.258 1.00 41.41 115 LYS A C 1
ATOM 971 O O . LYS A 1 115 ? 8.655 5.703 -19.661 1.00 41.41 115 LYS A O 1
ATOM 976 N N . PRO A 1 116 ? 6.570 6.169 -20.419 1.00 42.72 116 PRO A N 1
ATOM 977 C CA . PRO A 1 116 ? 5.990 4.896 -20.002 1.00 42.72 116 PRO A CA 1
ATOM 978 C C . PRO A 1 116 ? 6.697 3.789 -20.795 1.00 42.72 116 PRO A C 1
ATOM 980 O O . PRO A 1 116 ? 6.564 3.718 -22.015 1.00 42.72 116 PRO A O 1
ATOM 983 N N . GLY A 1 117 ? 7.555 3.002 -20.142 1.00 42.97 117 GLY A N 1
ATOM 984 C CA . GLY A 1 117 ? 8.327 1.950 -20.818 1.00 42.97 117 GLY A CA 1
ATOM 985 C C . GLY A 1 117 ? 9.711 1.632 -20.250 1.00 42.97 117 GLY A C 1
ATOM 986 O O . GLY A 1 117 ? 10.338 0.685 -20.715 1.00 42.97 117 GLY A O 1
ATOM 987 N N . ARG A 1 118 ? 10.213 2.368 -19.251 1.00 41.12 118 ARG A N 1
ATOM 988 C CA . ARG A 1 118 ? 11.394 1.942 -18.480 1.00 41.12 118 ARG A CA 1
ATOM 989 C C . ARG A 1 118 ? 11.071 1.913 -16.995 1.00 41.12 118 ARG A C 1
ATOM 991 O O . ARG A 1 118 ? 11.280 2.895 -16.291 1.00 41.12 118 ARG A O 1
ATOM 998 N N . GLU A 1 119 ? 10.579 0.769 -16.536 1.00 48.59 119 GLU A N 1
ATOM 999 C CA . GLU A 1 119 ? 10.735 0.401 -15.132 1.00 48.59 119 GLU A CA 1
ATOM 1000 C C . GLU A 1 119 ? 12.240 0.193 -14.868 1.00 48.59 119 GLU A C 1
ATOM 1002 O O . GLU A 1 119 ? 12.901 -0.492 -15.659 1.00 48.59 119 GLU A O 1
ATOM 1007 N N . PRO A 1 120 ? 12.827 0.812 -13.831 1.00 44.06 120 PRO A N 1
ATOM 1008 C CA . PRO A 1 120 ? 14.178 0.482 -13.411 1.00 44.06 120 PRO A CA 1
ATOM 1009 C C . PRO A 1 120 ? 14.136 -0.889 -12.727 1.00 44.06 120 PRO A C 1
ATOM 1011 O O . PRO A 1 120 ? 13.424 -1.077 -11.740 1.00 44.06 120 PRO A O 1
ATOM 1014 N N . TRP A 1 121 ? 14.851 -1.836 -13.327 1.00 49.75 121 TRP A N 1
ATOM 1015 C CA . TRP A 1 121 ? 15.043 -3.211 -12.864 1.00 49.75 121 TRP A CA 1
ATOM 1016 C C . TRP A 1 121 ? 15.649 -3.247 -11.454 1.00 49.75 121 TRP A C 1
ATOM 1018 O O . TRP A 1 121 ? 16.604 -2.480 -11.192 1.00 49.75 121 TRP A O 1
#

pLDDT: mean 75.37, std 15.43, range [40.19, 92.62]

Radius of gyration: 13.92 Å; chains: 1; bounding box: 28×34×38 Å

Secondary structure (DSSP, 8-state):
-----TTHHHHHHHHHH-HHHHHHHHHTS-HHHHHH-SS--HHHHHHHHHHHTT-SSHHHHHHHHHHHHHHHTT-TT---TT--HHHHHHHHHHHHHHHHHHHHHHHHT-TTS--TT----

Sequence (121 aa):
MVYHLRYWKQVRDFCEIYPRWTTRTAFVDNPKLKEFCPVYNHNEAFKAAVDCSKATTQEGFEACLLRYFAEVCKKAHVLDPDLGPKQVDEYFKAWDRAGEEIIKDYEEHDYKKRKPGREPW